Protein AF-A0A6M1SH86-F1 (afdb_monomer)

Structure (mmCIF, N/CA/C/O backbone):
data_AF-A0A6M1SH86-F1
#
_entry.id   AF-A0A6M1SH86-F1
#
loop_
_atom_site.group_PDB
_atom_site.id
_atom_site.type_symbol
_atom_site.label_atom_id
_atom_site.label_alt_id
_atom_site.label_comp_id
_atom_site.label_asym_id
_atom_site.label_entity_id
_atom_site.label_seq_id
_atom_site.pdbx_PDB_ins_code
_atom_site.Cartn_x
_atom_site.Cartn_y
_atom_site.Cartn_z
_atom_site.occupancy
_atom_site.B_iso_or_equiv
_atom_site.auth_seq_id
_atom_site.auth_comp_id
_atom_site.auth_asym_id
_atom_site.auth_atom_id
_atom_site.pdbx_PDB_model_num
ATOM 1 N N . MET A 1 1 ? -3.548 16.912 -12.861 1.00 55.75 1 MET A N 1
ATOM 2 C CA . MET A 1 1 ? -3.459 15.447 -12.998 1.00 55.75 1 MET A CA 1
ATOM 3 C C . MET A 1 1 ? -4.838 14.990 -13.422 1.00 55.75 1 MET A C 1
ATOM 5 O O . MET A 1 1 ? -5.786 15.343 -12.733 1.00 55.75 1 MET A O 1
ATOM 9 N N . SER A 1 2 ? -4.977 14.369 -14.589 1.00 76.94 2 SER A N 1
ATOM 10 C CA . SER A 1 2 ? -6.279 13.853 -15.041 1.00 76.94 2 SER A CA 1
ATOM 11 C C . SER A 1 2 ? -6.636 12.563 -14.296 1.00 76.94 2 SER A C 1
ATOM 13 O O . SER A 1 2 ? -5.737 11.829 -13.885 1.00 76.94 2 SER A O 1
ATOM 15 N N . ASP A 1 3 ? -7.926 12.246 -14.163 1.00 73.50 3 ASP A N 1
ATOM 16 C CA . ASP A 1 3 ? -8.378 10.987 -13.544 1.00 73.50 3 ASP A CA 1
ATOM 17 C C . ASP A 1 3 ? -7.738 9.764 -14.219 1.00 73.50 3 ASP A C 1
ATOM 19 O O . ASP A 1 3 ? -7.333 8.807 -13.564 1.00 73.50 3 ASP A O 1
ATOM 23 N N . GLN A 1 4 ? -7.534 9.839 -15.536 1.00 75.50 4 GLN A N 1
ATOM 24 C CA . GLN A 1 4 ? -6.870 8.798 -16.313 1.00 75.50 4 GLN A CA 1
ATOM 25 C C . GLN A 1 4 ? -5.382 8.636 -15.954 1.00 75.50 4 GLN A C 1
ATOM 27 O O . GLN A 1 4 ? -4.872 7.515 -15.908 1.00 75.50 4 GLN A O 1
ATOM 32 N N . GLU A 1 5 ? -4.667 9.735 -15.693 1.00 67.94 5 GLU A N 1
ATOM 33 C CA . GLU A 1 5 ? -3.280 9.685 -15.212 1.00 67.94 5 GLU A CA 1
ATOM 34 C C . GLU A 1 5 ? -3.190 9.058 -13.824 1.00 67.94 5 GLU A C 1
ATOM 36 O O . GLU A 1 5 ? -2.299 8.239 -13.594 1.00 67.94 5 GLU A O 1
ATOM 41 N N . PHE A 1 6 ? -4.126 9.402 -12.937 1.00 70.81 6 PHE A N 1
ATOM 42 C CA . PHE A 1 6 ? -4.208 8.844 -11.592 1.00 70.81 6 PHE A CA 1
ATOM 43 C C . PHE A 1 6 ? -4.461 7.330 -11.624 1.00 70.81 6 PHE A C 1
ATOM 45 O O . PHE A 1 6 ? -3.683 6.567 -11.054 1.00 70.81 6 PHE A O 1
ATOM 52 N N . THR A 1 7 ? -5.479 6.873 -12.364 1.00 74.94 7 THR A N 1
ATOM 53 C CA . THR A 1 7 ? -5.785 5.439 -12.514 1.00 74.94 7 THR A CA 1
ATOM 54 C C . THR A 1 7 ? -4.600 4.659 -13.080 1.00 74.94 7 THR A C 1
ATOM 56 O O . THR A 1 7 ? -4.300 3.557 -12.624 1.00 74.94 7 THR A O 1
ATOM 59 N N . ARG A 1 8 ? -3.891 5.229 -14.058 1.00 76.25 8 ARG A N 1
ATOM 60 C CA . ARG A 1 8 ? -2.718 4.589 -14.660 1.00 76.25 8 ARG A CA 1
ATOM 61 C C . ARG A 1 8 ? -1.552 4.482 -13.675 1.00 76.25 8 ARG A C 1
ATOM 63 O O . ARG A 1 8 ? -0.946 3.418 -13.585 1.00 76.25 8 ARG A O 1
ATOM 70 N N . ALA A 1 9 ? -1.259 5.546 -12.927 1.00 75.25 9 ALA A N 1
ATOM 71 C CA . ALA A 1 9 ? -0.223 5.527 -11.894 1.00 75.25 9 ALA A CA 1
ATOM 72 C C . ALA A 1 9 ? -0.531 4.491 -10.800 1.00 75.25 9 ALA A C 1
ATOM 74 O O . ALA A 1 9 ? 0.348 3.719 -10.418 1.00 75.25 9 ALA A O 1
ATOM 75 N N . LEU A 1 10 ? -1.794 4.406 -10.369 1.00 78.75 10 LEU A N 1
ATOM 76 C CA . LEU A 1 10 ? -2.253 3.390 -9.421 1.00 78.75 10 LEU A CA 1
ATOM 77 C C . LEU A 1 10 ? -2.095 1.965 -9.981 1.00 78.75 10 LEU A C 1
ATOM 79 O O . LEU A 1 10 ? -1.659 1.062 -9.270 1.00 78.75 10 LEU A O 1
ATOM 83 N N . GLY A 1 11 ? -2.377 1.766 -11.272 1.00 82.25 11 GLY A N 1
ATOM 84 C CA . GLY A 1 11 ? -2.138 0.494 -11.956 1.00 82.25 11 GLY A CA 1
ATOM 85 C C . GLY A 1 11 ? -0.671 0.053 -11.906 1.00 82.25 11 GLY A C 1
ATOM 86 O O . GLY A 1 11 ? -0.389 -1.112 -11.625 1.00 82.25 11 GLY A O 1
ATOM 87 N N . TYR A 1 12 ? 0.271 0.978 -12.111 1.00 86.19 12 TYR A N 1
ATOM 88 C CA . TYR A 1 12 ? 1.704 0.686 -11.996 1.00 86.19 12 TYR A CA 1
ATOM 89 C C . TYR A 1 12 ? 2.136 0.392 -10.557 1.00 86.19 12 TYR A C 1
ATOM 91 O O . TYR A 1 12 ? 2.933 -0.520 -10.339 1.00 86.19 12 TYR A O 1
ATOM 99 N N . ALA A 1 13 ? 1.583 1.116 -9.581 1.00 82.88 13 ALA A N 1
ATOM 100 C CA . ALA A 1 13 ? 1.841 0.878 -8.163 1.00 82.88 13 ALA A CA 1
ATOM 101 C C . ALA A 1 13 ? 1.416 -0.535 -7.743 1.00 82.88 13 ALA A C 1
ATOM 103 O O . ALA A 1 13 ? 2.210 -1.284 -7.175 1.00 82.88 13 ALA A O 1
ATOM 104 N N . ASN A 1 14 ? 0.197 -0.938 -8.110 1.00 86.88 14 ASN A N 1
ATOM 105 C CA . ASN A 1 14 ? -0.316 -2.276 -7.823 1.00 86.88 14 ASN A CA 1
ATOM 106 C C . ASN A 1 14 ? 0.525 -3.368 -8.496 1.00 86.88 14 ASN A C 1
ATOM 108 O O . ASN A 1 14 ? 0.862 -4.364 -7.858 1.00 86.88 14 ASN A O 1
ATOM 112 N N . ALA A 1 15 ? 0.940 -3.160 -9.750 1.00 87.81 15 ALA A N 1
ATOM 113 C CA . ALA A 1 15 ? 1.825 -4.095 -10.440 1.00 87.81 15 ALA A CA 1
ATOM 114 C C . ALA A 1 15 ? 3.186 -4.246 -9.731 1.00 87.81 15 ALA A C 1
ATOM 116 O O . ALA A 1 15 ? 3.698 -5.361 -9.615 1.00 87.81 15 ALA A O 1
ATOM 117 N N . ALA A 1 16 ? 3.761 -3.151 -9.224 1.00 88.62 16 ALA A N 1
ATOM 118 C CA . ALA A 1 16 ? 5.008 -3.188 -8.463 1.00 88.62 16 ALA A CA 1
ATOM 119 C C . ALA A 1 16 ? 4.851 -3.962 -7.141 1.00 88.62 16 ALA A C 1
ATOM 121 O O . ALA A 1 16 ? 5.673 -4.831 -6.838 1.00 88.62 16 ALA A O 1
ATOM 122 N N . PHE A 1 17 ? 3.773 -3.717 -6.388 1.00 85.44 17 PHE A N 1
ATOM 123 C CA . PHE A 1 17 ? 3.480 -4.453 -5.153 1.00 85.44 17 PHE A CA 1
ATOM 124 C C . PHE A 1 17 ? 3.240 -5.945 -5.390 1.00 85.44 17 PHE A C 1
ATOM 126 O O . PHE A 1 17 ? 3.766 -6.780 -4.650 1.00 85.44 17 PHE A O 1
ATOM 133 N N . ASP A 1 18 ? 2.511 -6.300 -6.445 1.00 87.81 18 ASP A N 1
ATOM 134 C CA . ASP A 1 18 ? 2.297 -7.697 -6.816 1.00 87.81 18 ASP A CA 1
ATOM 135 C C . ASP A 1 18 ? 3.615 -8.407 -7.139 1.00 87.81 18 ASP A C 1
ATOM 137 O O . ASP A 1 18 ? 3.811 -9.561 -6.748 1.00 87.81 18 ASP A O 1
ATOM 141 N N . LEU A 1 19 ? 4.543 -7.724 -7.817 1.00 87.19 19 LEU A N 1
ATOM 142 C CA . LEU A 1 19 ? 5.872 -8.260 -8.113 1.00 87.19 19 LEU A CA 1
ATOM 143 C C . LEU A 1 19 ? 6.709 -8.455 -6.844 1.00 87.19 19 LEU A C 1
ATOM 145 O O . LEU A 1 19 ? 7.307 -9.522 -6.690 1.00 87.19 19 LEU A O 1
ATOM 149 N N . LEU A 1 20 ? 6.708 -7.488 -5.919 1.00 86.56 20 LEU A N 1
ATOM 150 C CA . LEU A 1 20 ? 7.373 -7.606 -4.613 1.00 86.56 20 LEU A CA 1
ATOM 151 C C . LEU A 1 20 ? 6.844 -8.819 -3.840 1.00 86.56 20 LEU A C 1
ATOM 153 O O . LEU A 1 20 ? 7.614 -9.692 -3.433 1.00 86.56 20 LEU A O 1
ATOM 157 N N . LYS A 1 21 ? 5.514 -8.929 -3.732 1.00 86.00 21 LYS A N 1
ATOM 158 C CA . LYS A 1 21 ? 4.832 -10.009 -3.012 1.00 86.00 21 LYS A CA 1
ATOM 159 C C . LYS A 1 21 ? 5.116 -11.382 -3.619 1.00 86.00 21 LYS A C 1
ATOM 161 O O . LYS A 1 21 ? 5.440 -12.316 -2.890 1.00 86.00 21 LYS A O 1
ATOM 166 N N . ARG A 1 22 ? 5.025 -11.522 -4.947 1.00 84.88 22 ARG A N 1
ATOM 167 C CA . ARG A 1 22 ? 5.314 -12.786 -5.657 1.00 84.88 22 ARG A CA 1
ATOM 168 C C . ARG A 1 22 ? 6.778 -13.203 -5.538 1.00 84.88 22 ARG A C 1
ATOM 170 O O . ARG A 1 22 ? 7.070 -14.398 -5.547 1.00 84.88 22 ARG A O 1
ATOM 177 N N . SER A 1 23 ? 7.672 -12.226 -5.426 1.00 82.06 23 SER A N 1
ATOM 178 C CA . SER A 1 23 ? 9.114 -12.446 -5.315 1.00 82.06 23 SER A CA 1
ATOM 179 C C . SER A 1 23 ? 9.593 -12.654 -3.878 1.00 82.06 23 SER A C 1
ATOM 181 O O . SER A 1 23 ? 10.724 -13.081 -3.679 1.00 82.06 23 SER A O 1
ATOM 183 N N . GLY A 1 24 ? 8.753 -12.377 -2.874 1.00 82.00 24 GLY A N 1
ATOM 184 C CA . GLY A 1 24 ? 9.157 -12.403 -1.466 1.00 82.00 24 GLY A CA 1
ATOM 185 C C . GLY A 1 24 ? 10.162 -11.304 -1.103 1.00 82.00 24 GLY A C 1
ATOM 186 O O . GLY A 1 24 ? 10.876 -11.442 -0.113 1.00 82.00 24 GLY A O 1
ATOM 187 N N . ILE A 1 25 ? 10.236 -10.233 -1.900 1.00 82.25 25 ILE A N 1
ATOM 188 C CA . ILE A 1 25 ? 11.106 -9.085 -1.635 1.00 82.25 25 ILE A CA 1
ATOM 189 C C . ILE A 1 25 ? 10.347 -8.137 -0.698 1.00 82.25 25 ILE A C 1
ATOM 191 O O . ILE A 1 25 ? 9.227 -7.736 -1.034 1.00 82.25 25 ILE A O 1
ATOM 195 N N . PRO A 1 26 ? 10.917 -7.759 0.461 1.00 78.56 26 PRO A N 1
ATOM 196 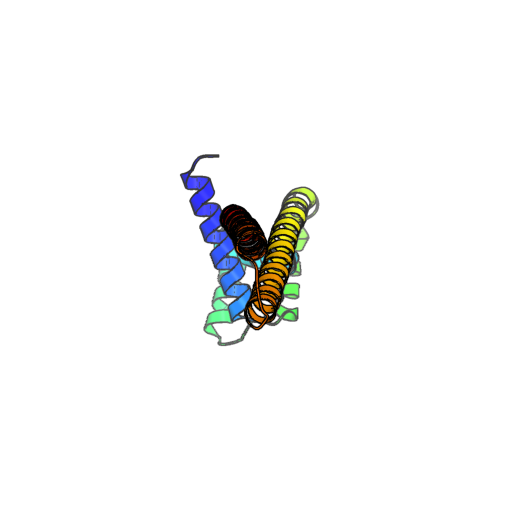C CA . PRO A 1 26 ? 10.307 -6.761 1.332 1.00 78.56 26 PRO A CA 1
ATOM 197 C C . PRO A 1 26 ? 10.060 -5.452 0.567 1.00 78.56 26 PRO A C 1
ATOM 199 O O . PRO A 1 26 ? 10.915 -5.055 -0.223 1.00 78.56 26 PRO A O 1
ATOM 202 N N . PRO A 1 27 ? 8.938 -4.747 0.781 1.00 79.69 27 PRO A N 1
ATOM 203 C CA . PRO A 1 27 ? 8.596 -3.532 0.041 1.00 79.69 27 PRO A CA 1
ATOM 204 C C . PRO A 1 27 ? 9.400 -2.307 0.514 1.00 79.69 27 PRO A C 1
ATOM 206 O O . PRO A 1 27 ? 8.840 -1.260 0.827 1.00 79.69 27 PRO A O 1
ATOM 209 N N . TYR A 1 28 ? 10.727 -2.426 0.583 1.00 81.56 28 TYR A N 1
ATOM 210 C CA . TYR A 1 28 ? 11.604 -1.299 0.875 1.00 81.56 28 TYR A CA 1
ATOM 211 C C . TYR A 1 28 ? 11.573 -0.282 -0.273 1.00 81.56 28 TYR A C 1
ATOM 213 O O . TYR A 1 28 ? 11.436 -0.685 -1.436 1.00 81.56 28 TYR A O 1
ATOM 221 N N . PRO A 1 29 ? 11.751 1.022 0.017 1.00 79.19 29 PRO A N 1
ATOM 222 C CA . PRO A 1 29 ? 11.606 2.085 -0.976 1.00 79.19 29 PRO A CA 1
ATOM 223 C C . PRO A 1 29 ? 12.396 1.847 -2.267 1.00 79.19 29 PRO A C 1
ATOM 225 O O . PRO A 1 29 ? 11.827 1.965 -3.348 1.00 79.19 29 PRO A O 1
ATOM 228 N N . GLN A 1 30 ? 13.661 1.416 -2.173 1.00 80.38 30 GLN A N 1
ATOM 229 C CA . GLN A 1 30 ? 14.496 1.158 -3.354 1.00 80.38 30 GLN A CA 1
ATOM 230 C C . GLN A 1 30 ? 13.955 0.036 -4.259 1.00 80.38 30 GLN A C 1
ATOM 232 O O . GLN A 1 30 ? 14.076 0.091 -5.482 1.00 80.38 30 GLN A O 1
ATOM 237 N N . PHE A 1 31 ? 13.329 -0.989 -3.676 1.00 85.81 31 PHE A N 1
ATOM 238 C CA . PHE A 1 31 ? 12.816 -2.139 -4.419 1.00 85.81 31 PHE A CA 1
ATOM 239 C C . PHE A 1 31 ? 11.467 -1.830 -5.047 1.00 85.81 31 PHE A C 1
ATOM 241 O O . PHE A 1 31 ? 11.205 -2.234 -6.180 1.00 85.81 31 PHE A O 1
ATOM 248 N N . TYR A 1 32 ? 10.637 -1.062 -4.342 1.00 85.81 32 TYR A N 1
ATOM 249 C CA . TYR A 1 32 ? 9.438 -0.508 -4.944 1.00 85.81 32 TYR A CA 1
ATOM 250 C C . TYR A 1 32 ? 9.801 0.413 -6.114 1.00 85.81 32 TYR A C 1
ATOM 252 O O . TYR A 1 32 ? 9.230 0.271 -7.189 1.00 85.81 32 TYR A O 1
ATOM 260 N N . GLU A 1 33 ? 10.759 1.327 -5.946 1.00 85.19 33 GLU A N 1
ATOM 261 C CA . GLU A 1 33 ? 11.161 2.272 -6.993 1.00 85.19 33 GLU A CA 1
ATOM 262 C C . GLU A 1 33 ? 11.647 1.549 -8.256 1.00 85.19 33 GLU A C 1
ATOM 264 O O . GLU A 1 33 ? 11.220 1.873 -9.370 1.00 85.19 33 GLU A O 1
ATOM 269 N N . LEU A 1 34 ? 12.457 0.503 -8.078 1.00 88.69 34 LEU A N 1
ATOM 270 C CA . LEU A 1 34 ? 12.891 -0.379 -9.156 1.00 88.69 34 LEU A CA 1
ATOM 271 C C . LEU A 1 34 ? 11.705 -0.991 -9.911 1.00 88.69 34 LEU A C 1
ATOM 273 O O . LEU A 1 34 ? 11.634 -0.915 -11.141 1.00 88.69 34 LEU A O 1
ATOM 277 N N . LEU A 1 35 ? 10.764 -1.594 -9.185 1.00 90.38 35 LEU A N 1
ATOM 278 C CA . LEU A 1 35 ? 9.653 -2.329 -9.785 1.00 90.38 35 LEU A CA 1
ATOM 279 C C . LEU A 1 35 ? 8.546 -1.416 -10.320 1.00 90.38 35 LEU A C 1
ATOM 281 O O . LEU A 1 35 ? 7.885 -1.775 -11.292 1.00 90.38 35 LEU A O 1
ATOM 285 N N . TYR A 1 36 ? 8.387 -0.218 -9.767 1.00 88.19 36 TYR A N 1
A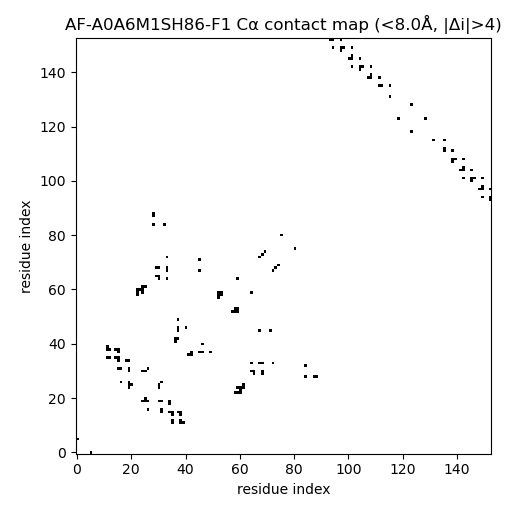TOM 286 C CA . TYR A 1 36 ? 7.524 0.824 -10.313 1.00 88.19 36 TYR A CA 1
ATOM 287 C C . TYR A 1 36 ? 8.107 1.383 -11.615 1.00 88.19 36 TYR A C 1
ATOM 289 O O . TYR A 1 36 ? 7.403 1.493 -12.619 1.00 88.19 36 TYR A O 1
ATOM 297 N N . THR A 1 37 ? 9.417 1.652 -11.651 1.00 87.88 37 THR A N 1
ATOM 298 C CA . THR A 1 37 ? 10.110 2.061 -12.884 1.00 87.88 37 THR A CA 1
ATOM 299 C C . THR A 1 37 ? 9.976 0.989 -13.963 1.00 87.88 37 THR A C 1
ATOM 301 O O . THR A 1 37 ? 9.665 1.297 -15.113 1.00 87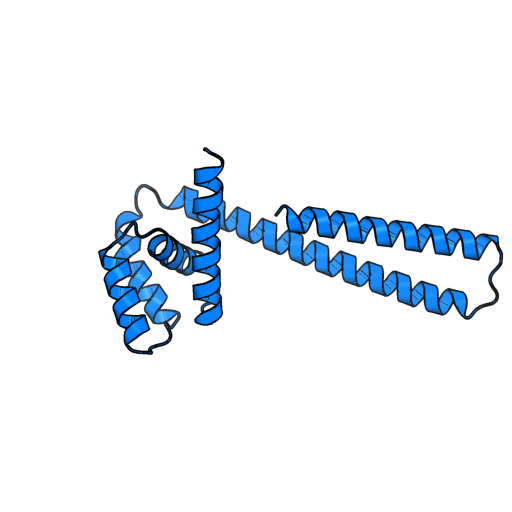.88 37 THR A O 1
ATOM 304 N N . TYR A 1 38 ? 10.102 -0.282 -13.583 1.00 91.25 38 TYR A N 1
ATOM 305 C CA . TYR A 1 38 ? 9.804 -1.407 -14.462 1.00 91.25 38 TYR A CA 1
ATOM 306 C C . TYR A 1 38 ? 8.339 -1.418 -14.938 1.00 91.25 38 TYR A C 1
ATOM 308 O O . TYR A 1 38 ? 8.092 -1.506 -16.140 1.00 91.25 38 TYR A O 1
ATOM 316 N N . ALA A 1 39 ? 7.362 -1.292 -14.035 1.00 89.94 39 ALA A N 1
ATOM 317 C CA . ALA A 1 39 ? 5.935 -1.344 -14.367 1.00 89.94 39 ALA A CA 1
ATOM 318 C C . ALA A 1 39 ? 5.493 -0.208 -15.303 1.00 89.94 39 ALA A C 1
ATOM 320 O O . ALA A 1 39 ? 4.652 -0.416 -16.175 1.00 89.94 39 ALA A O 1
ATOM 321 N N . THR A 1 40 ? 6.085 0.979 -15.156 1.00 86.38 40 THR A N 1
ATOM 322 C CA . THR A 1 40 ? 5.818 2.130 -16.035 1.00 86.38 40 THR A CA 1
ATOM 323 C C . THR A 1 40 ? 6.426 1.977 -17.434 1.00 86.38 40 THR A C 1
ATOM 325 O O . THR A 1 40 ? 5.994 2.662 -18.361 1.00 86.38 40 THR A O 1
ATOM 328 N N . GLY A 1 41 ? 7.429 1.104 -17.602 1.00 85.81 41 GLY A N 1
ATOM 329 C CA . GLY A 1 41 ? 8.118 0.874 -18.874 1.00 85.81 41 GLY A CA 1
ATOM 330 C C . GLY A 1 41 ? 9.042 2.012 -19.321 1.00 85.81 41 GLY A C 1
ATOM 331 O O . GLY A 1 41 ? 9.494 2.014 -20.465 1.00 85.81 41 GLY A O 1
ATOM 332 N N . VAL A 1 42 ? 9.319 2.991 -18.451 1.00 83.19 42 VAL A N 1
ATOM 333 C CA . VAL A 1 42 ? 10.084 4.203 -18.807 1.00 83.19 42 VAL A CA 1
ATOM 334 C C . VAL A 1 42 ? 11.586 3.956 -18.967 1.00 83.19 42 VAL A C 1
ATOM 336 O O . VAL A 1 42 ? 12.269 4.788 -19.558 1.00 83.19 42 VAL A O 1
ATOM 339 N N . ASN A 1 43 ? 12.100 2.818 -18.485 1.00 83.69 43 ASN A N 1
ATOM 340 C CA . ASN A 1 43 ? 13.498 2.411 -18.641 1.00 83.69 43 ASN A CA 1
ATOM 341 C C . ASN A 1 43 ? 13.590 1.077 -19.416 1.00 83.69 43 ASN A C 1
ATOM 343 O O . ASN A 1 43 ? 13.660 0.005 -18.809 1.00 83.69 43 ASN A O 1
ATOM 347 N N . PRO A 1 44 ? 13.623 1.111 -20.765 1.00 88.25 44 PRO A N 1
ATOM 348 C CA . PRO A 1 44 ? 13.639 -0.093 -21.600 1.00 88.25 44 PRO A CA 1
ATOM 349 C C . PRO A 1 44 ? 14.797 -1.056 -21.302 1.00 88.25 44 PRO A C 1
ATOM 351 O O . PRO A 1 44 ? 14.635 -2.273 -21.431 1.00 88.25 44 PRO A O 1
ATOM 354 N N . SER A 1 45 ? 15.954 -0.532 -20.887 1.00 90.44 45 SER A N 1
ATOM 355 C CA . SER A 1 45 ? 17.125 -1.333 -20.517 1.00 90.44 45 SER A CA 1
ATOM 356 C C . SER A 1 45 ? 16.859 -2.145 -19.247 1.00 90.44 45 SER A C 1
ATOM 358 O O . SER A 1 45 ? 17.060 -3.362 -19.246 1.00 90.44 45 SER A O 1
ATOM 360 N N . LEU A 1 46 ? 16.305 -1.503 -18.211 1.00 89.88 46 LEU A N 1
ATOM 361 C CA . LEU A 1 46 ? 15.852 -2.172 -16.989 1.00 89.88 46 LEU A CA 1
ATOM 362 C C . LEU A 1 46 ? 14.774 -3.219 -17.301 1.00 89.88 46 LEU A C 1
ATOM 364 O O . LEU A 1 46 ? 14.876 -4.366 -16.863 1.00 89.88 46 LEU A O 1
ATOM 368 N N . ASN A 1 47 ? 13.764 -2.857 -18.100 1.00 92.19 47 ASN A N 1
ATOM 369 C CA . ASN A 1 47 ? 12.700 -3.776 -18.506 1.00 92.19 47 ASN A CA 1
ATOM 370 C C . ASN A 1 47 ? 13.240 -5.010 -19.225 1.00 92.19 47 ASN A C 1
ATOM 372 O O . ASN A 1 47 ? 12.821 -6.127 -18.926 1.00 92.19 47 ASN A O 1
ATOM 376 N N . THR A 1 48 ? 14.179 -4.830 -20.152 1.00 93.75 48 THR A N 1
ATOM 377 C CA . THR A 1 48 ? 14.808 -5.942 -20.874 1.00 93.75 48 THR A CA 1
ATOM 378 C C . THR A 1 48 ? 15.549 -6.865 -19.911 1.00 93.75 48 THR A C 1
ATOM 380 O O . THR A 1 48 ? 15.383 -8.086 -19.979 1.00 93.75 48 THR A O 1
ATOM 383 N N . ARG A 1 49 ? 16.310 -6.296 -18.968 1.00 90.75 49 ARG A N 1
ATOM 384 C CA . ARG A 1 49 ? 17.066 -7.072 -17.983 1.00 90.75 49 ARG A CA 1
ATOM 385 C C . ARG A 1 49 ? 16.147 -7.861 -17.050 1.00 90.75 49 ARG A C 1
ATOM 387 O O . ARG A 1 49 ? 16.313 -9.075 -16.943 1.00 90.75 49 ARG A O 1
ATOM 394 N N . LEU A 1 50 ? 15.142 -7.223 -16.453 1.00 89.44 50 LEU A N 1
ATOM 395 C CA . LEU A 1 50 ? 14.171 -7.892 -15.578 1.00 89.44 50 LEU A CA 1
ATOM 396 C C . LEU A 1 50 ? 13.365 -8.970 -16.314 1.00 89.44 50 LEU A C 1
ATOM 398 O O . LEU A 1 50 ? 13.220 -10.078 -15.806 1.00 89.44 50 LEU A O 1
ATOM 402 N N . ASN A 1 51 ? 12.925 -8.703 -17.547 1.00 90.56 51 ASN A N 1
ATOM 403 C CA . ASN A 1 51 ? 12.246 -9.708 -18.367 1.00 90.56 51 ASN A CA 1
ATOM 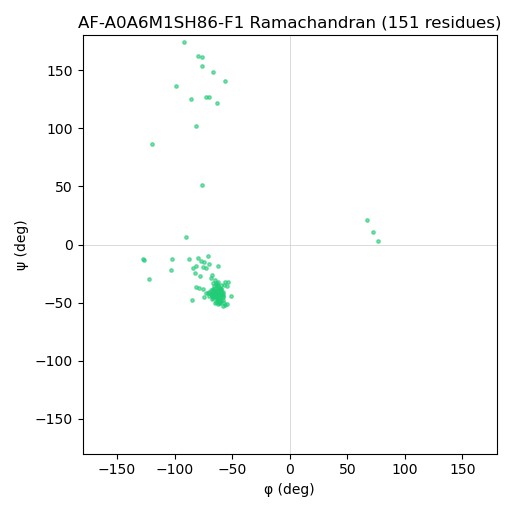404 C C . ASN A 1 51 ? 13.126 -10.937 -18.634 1.00 90.56 51 ASN A C 1
ATOM 406 O O . ASN A 1 51 ? 12.615 -12.057 -18.650 1.00 90.56 51 ASN A O 1
ATOM 410 N N . SER A 1 52 ? 14.433 -10.748 -18.846 1.00 89.31 52 SER A N 1
ATOM 411 C CA . SER A 1 52 ? 15.361 -11.869 -19.044 1.00 89.31 52 SER A CA 1
ATOM 412 C C . SER A 1 52 ? 15.495 -12.736 -17.788 1.00 89.31 52 SER A C 1
ATOM 414 O O . SER A 1 52 ? 15.435 -13.959 -17.892 1.00 89.31 52 SER A O 1
ATOM 416 N N . ILE A 1 53 ? 15.563 -12.108 -16.609 1.00 84.94 53 ILE A N 1
ATOM 417 C CA . ILE A 1 53 ? 15.644 -12.782 -15.305 1.00 84.94 53 ILE A CA 1
ATOM 418 C C . ILE A 1 53 ? 14.366 -13.586 -15.045 1.00 84.94 53 ILE A C 1
ATOM 420 O O . ILE A 1 53 ? 14.430 -14.784 -14.777 1.00 84.94 53 ILE A O 1
ATOM 424 N N . PHE A 1 54 ? 13.192 -12.967 -15.224 1.00 82.56 54 PHE A N 1
ATOM 425 C CA . PHE A 1 54 ? 11.908 -13.644 -15.026 1.00 82.56 54 PHE A CA 1
ATOM 426 C C . PHE A 1 54 ? 11.716 -14.842 -15.960 1.00 82.56 54 PHE A C 1
ATOM 428 O O . PHE A 1 54 ? 11.186 -15.871 -15.544 1.00 82.56 54 PHE A O 1
ATOM 435 N N . ARG A 1 55 ? 12.169 -14.740 -17.216 1.00 83.69 55 ARG A N 1
ATOM 436 C CA . ARG A 1 55 ? 12.130 -15.861 -18.171 1.00 83.69 55 ARG A CA 1
ATOM 437 C C . ARG A 1 55 ? 13.086 -16.991 -17.800 1.00 83.69 55 ARG A C 1
ATOM 439 O O . ARG A 1 55 ? 12.799 -18.136 -18.132 1.00 83.69 55 ARG A O 1
ATOM 446 N N . GLY A 1 56 ? 14.190 -16.681 -17.123 1.00 76.19 56 GLY A N 1
ATOM 447 C CA . GLY A 1 56 ? 15.151 -17.665 -16.625 1.00 76.19 56 GLY A CA 1
ATOM 448 C C . GLY A 1 56 ? 14.635 -18.511 -15.457 1.00 76.19 56 GLY A C 1
ATOM 449 O O . GLY A 1 56 ? 15.280 -19.489 -15.096 1.00 76.19 56 GLY A O 1
ATOM 450 N N . GLY A 1 57 ? 13.479 -18.169 -14.872 1.00 68.50 57 GLY A N 1
ATOM 451 C CA . GLY A 1 57 ? 12.913 -18.877 -13.719 1.00 68.50 57 GLY A CA 1
ATOM 452 C C . GLY A 1 57 ? 13.598 -18.549 -12.388 1.00 68.50 57 GLY A C 1
ATOM 453 O O . GLY A 1 57 ? 13.225 -19.108 -11.355 1.00 68.50 57 GLY A O 1
ATOM 454 N N . GLU A 1 58 ? 14.565 -17.630 -12.390 1.00 67.38 58 GLU A N 1
ATOM 455 C CA . GLU A 1 58 ? 15.147 -17.092 -11.167 1.00 67.38 58 GLU A CA 1
ATOM 456 C C . GLU A 1 58 ? 14.121 -16.203 -10.462 1.00 67.38 58 GLU A C 1
ATOM 458 O O . GLU A 1 58 ? 13.550 -15.275 -11.043 1.00 67.38 58 GLU A O 1
ATOM 463 N N . LYS A 1 59 ? 13.881 -16.485 -9.179 1.00 65.44 59 LYS A N 1
ATOM 464 C CA . LYS A 1 59 ? 13.173 -15.541 -8.317 1.00 65.44 59 LYS A CA 1
ATOM 465 C C . LYS A 1 59 ? 14.135 -14.395 -8.026 1.00 65.44 59 LYS A C 1
ATOM 467 O O . LYS A 1 59 ? 15.244 -14.678 -7.568 1.00 65.44 59 LYS A O 1
ATOM 472 N N . PRO A 1 60 ? 13.757 -13.130 -8.259 1.00 66.94 60 PRO A N 1
ATOM 473 C CA . PRO A 1 60 ? 14.642 -12.037 -7.904 1.00 66.94 60 PRO A CA 1
ATOM 474 C C . PRO A 1 60 ? 14.848 -12.045 -6.386 1.00 66.94 60 PRO A C 1
ATOM 476 O O . PRO A 1 60 ? 13.890 -12.008 -5.614 1.00 66.94 60 PRO A O 1
ATOM 479 N N . SER A 1 61 ? 16.106 -12.157 -5.968 1.00 76.75 61 SER A N 1
ATOM 480 C CA . SER A 1 61 ? 16.504 -11.981 -4.576 1.00 76.75 61 SER A CA 1
ATOM 481 C C . SER A 1 61 ? 16.606 -10.490 -4.250 1.00 76.75 61 SER A C 1
ATOM 483 O O . SER A 1 61 ? 16.736 -9.650 -5.146 1.00 76.75 61 SER A O 1
ATOM 485 N N . SER A 1 62 ? 16.601 -10.151 -2.961 1.00 78.81 62 SER A N 1
ATOM 486 C CA . SER A 1 62 ? 16.868 -8.779 -2.509 1.00 78.81 62 SER A CA 1
ATOM 487 C C . SER A 1 62 ? 18.229 -8.267 -3.000 1.00 78.81 62 SER A C 1
ATOM 489 O O . SER A 1 62 ? 18.345 -7.104 -3.363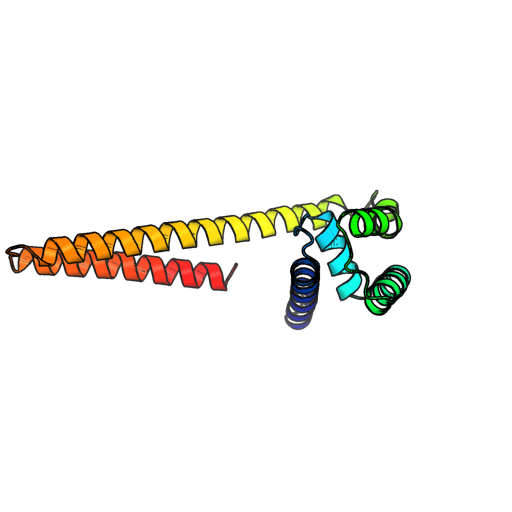 1.00 78.81 62 SER A O 1
ATOM 491 N N . GLU A 1 63 ? 19.235 -9.142 -3.089 1.00 83.81 63 GLU A N 1
ATOM 492 C CA . GLU A 1 63 ? 20.580 -8.813 -3.589 1.00 83.81 63 GLU A CA 1
ATOM 493 C C . GLU A 1 63 ? 20.567 -8.461 -5.085 1.00 83.81 63 GLU A C 1
ATOM 495 O O . GLU A 1 63 ? 21.212 -7.504 -5.522 1.00 83.81 63 GLU A O 1
ATOM 500 N N . LEU A 1 64 ? 19.794 -9.204 -5.887 1.00 83.75 64 LEU A N 1
ATOM 501 C CA . LEU A 1 64 ? 19.623 -8.910 -7.308 1.00 83.75 64 LEU A CA 1
ATOM 502 C C . LEU A 1 64 ? 18.859 -7.599 -7.506 1.00 83.75 64 LEU A C 1
ATOM 504 O O . LEU A 1 64 ? 19.249 -6.780 -8.335 1.00 83.75 64 LEU A O 1
ATOM 508 N N . ALA A 1 65 ? 17.799 -7.379 -6.727 1.00 84.62 65 ALA A N 1
ATOM 509 C CA . ALA A 1 65 ? 17.048 -6.130 -6.752 1.00 84.62 65 ALA A CA 1
ATOM 510 C C . ALA A 1 65 ? 17.932 -4.933 -6.360 1.00 84.62 65 ALA A C 1
ATOM 512 O O . ALA A 1 65 ? 17.885 -3.895 -7.012 1.00 84.62 65 ALA A O 1
ATOM 513 N N . GLU A 1 66 ? 18.796 -5.085 -5.355 1.00 85.19 66 GLU A N 1
ATOM 514 C CA . GLU A 1 66 ? 19.742 -4.046 -4.943 1.00 85.19 66 GLU A CA 1
ATOM 515 C C . GLU A 1 66 ? 20.788 -3.764 -6.027 1.00 85.19 66 GLU A C 1
ATOM 517 O O . GLU A 1 66 ? 21.085 -2.606 -6.326 1.00 85.19 66 GLU A O 1
ATOM 522 N N . THR A 1 67 ? 21.305 -4.809 -6.672 1.00 88.12 67 THR A N 1
ATOM 523 C CA . THR A 1 67 ? 22.237 -4.670 -7.799 1.00 88.12 67 THR A CA 1
ATOM 524 C C . THR A 1 67 ? 21.594 -3.899 -8.949 1.00 88.12 67 THR A C 1
ATOM 526 O O . THR A 1 67 ? 22.168 -2.922 -9.424 1.00 88.12 67 THR A O 1
ATOM 529 N N . LEU A 1 68 ? 20.379 -4.280 -9.354 1.00 88.25 68 LEU A N 1
ATOM 530 C CA . LEU A 1 68 ? 19.649 -3.611 -10.433 1.00 88.25 68 LEU A CA 1
ATOM 531 C C . LEU A 1 68 ? 19.293 -2.163 -10.075 1.00 88.25 68 LEU A C 1
ATOM 533 O O . LEU A 1 68 ? 19.383 -1.283 -10.925 1.00 88.25 68 LEU A O 1
ATOM 537 N N . PHE A 1 69 ? 18.936 -1.889 -8.821 1.00 85.12 69 PHE A N 1
ATOM 538 C CA . PHE A 1 69 ? 18.715 -0.522 -8.352 1.00 85.12 69 PHE A CA 1
ATOM 539 C C . PHE A 1 69 ? 19.988 0.326 -8.484 1.00 85.12 69 PHE A C 1
ATOM 541 O O . PHE A 1 69 ? 19.964 1.418 -9.056 1.00 85.12 69 PHE A O 1
ATOM 548 N N . ASN A 1 70 ? 21.121 -0.200 -8.014 1.00 85.56 70 ASN A N 1
ATOM 549 C CA . ASN A 1 70 ? 22.411 0.474 -8.120 1.00 85.56 70 ASN A CA 1
ATOM 550 C C . ASN A 1 70 ? 22.849 0.686 -9.583 1.00 85.56 70 ASN A C 1
ATOM 552 O O . ASN A 1 70 ? 23.458 1.705 -9.891 1.00 85.56 70 ASN A O 1
ATOM 556 N N . GLU A 1 71 ? 22.552 -0.256 -10.476 1.00 86.69 71 GLU A N 1
ATOM 557 C CA . GLU A 1 71 ? 22.928 -0.195 -11.893 1.00 86.69 71 GLU A CA 1
ATOM 558 C C . GLU A 1 71 ? 22.067 0.796 -12.690 1.00 86.69 71 GLU A C 1
ATOM 560 O O . GLU A 1 71 ? 22.596 1.572 -13.484 1.00 86.69 71 GLU A O 1
ATOM 565 N N . PHE A 1 72 ? 20.746 0.774 -12.484 1.00 84.69 72 PHE A N 1
ATOM 566 C CA . PHE A 1 72 ? 19.798 1.477 -13.353 1.00 84.69 72 PHE A CA 1
ATOM 567 C C . PHE A 1 72 ? 19.244 2.777 -12.778 1.00 84.69 72 PHE A C 1
ATOM 569 O O . PHE A 1 72 ? 18.754 3.590 -13.557 1.00 84.69 72 PHE A O 1
ATOM 576 N N . LEU A 1 73 ? 19.271 2.961 -11.455 1.00 79.75 73 LEU A N 1
ATOM 577 C CA . LEU A 1 73 ? 18.586 4.077 -10.792 1.00 79.75 73 LEU A CA 1
ATOM 578 C C . LEU A 1 73 ? 19.524 4.954 -9.956 1.00 79.75 73 LEU A C 1
ATOM 580 O O . LEU A 1 73 ? 19.306 6.158 -9.860 1.00 79.75 73 LEU A O 1
ATOM 584 N N . LYS A 1 74 ? 20.613 4.403 -9.406 1.00 75.38 74 LYS A N 1
ATOM 585 C CA . LYS A 1 74 ? 21.537 5.158 -8.537 1.00 75.38 74 LYS A CA 1
ATOM 586 C C . LYS A 1 74 ? 22.338 6.256 -9.246 1.00 75.38 74 LYS A C 1
ATOM 588 O O . LYS A 1 74 ? 22.746 7.215 -8.600 1.00 75.38 74 LYS A O 1
ATOM 593 N N . SER A 1 75 ? 22.575 6.145 -10.550 1.00 61.34 75 SER A N 1
ATOM 594 C CA . SER A 1 75 ? 23.337 7.126 -11.342 1.00 61.34 75 SER A CA 1
ATOM 595 C C . SER A 1 75 ? 22.518 8.352 -11.777 1.00 61.34 75 SER A C 1
ATOM 597 O O . SER A 1 75 ? 23.112 9.393 -12.043 1.00 61.34 75 SER A O 1
ATOM 599 N N . ASP A 1 76 ? 21.182 8.277 -11.753 1.00 56.47 76 ASP A N 1
ATOM 600 C CA . ASP A 1 76 ? 20.259 9.401 -12.019 1.00 56.47 76 ASP A CA 1
ATOM 601 C C . ASP A 1 76 ? 19.893 10.197 -10.734 1.00 56.47 76 ASP A C 1
ATOM 603 O O . ASP A 1 76 ? 19.051 11.100 -10.748 1.00 56.47 76 ASP A O 1
ATOM 607 N N . MET A 1 77 ? 20.525 9.881 -9.592 1.00 51.47 77 MET A N 1
ATOM 608 C CA . MET A 1 77 ? 20.077 10.295 -8.250 1.00 51.47 77 MET A CA 1
ATOM 609 C C . MET A 1 77 ? 20.345 11.744 -7.827 1.00 51.47 77 MET A C 1
ATOM 611 O O . MET A 1 77 ? 19.764 12.173 -6.830 1.00 51.47 77 MET A O 1
ATOM 615 N N . THR A 1 78 ? 21.189 12.520 -8.510 1.00 50.03 78 THR A N 1
ATOM 616 C CA . THR A 1 78 ? 21.625 13.810 -7.938 1.00 50.03 78 THR A CA 1
ATOM 617 C C . THR A 1 78 ? 20.555 14.910 -8.007 1.00 50.03 78 THR A C 1
ATOM 619 O O . THR A 1 78 ? 20.629 15.857 -7.233 1.00 50.03 78 THR A O 1
ATOM 622 N N . GLU A 1 79 ? 19.532 14.800 -8.868 1.00 49.41 79 GLU A N 1
ATOM 623 C CA . GLU A 1 79 ? 18.619 15.937 -9.123 1.00 49.41 79 GLU A CA 1
ATOM 624 C C . GLU A 1 79 ? 17.112 15.654 -8.950 1.00 49.41 79 GLU A C 1
ATOM 626 O O . GLU A 1 79 ? 16.326 16.596 -8.858 1.00 49.41 79 GLU A O 1
ATOM 631 N N . ARG A 1 80 ? 16.662 14.389 -8.859 1.00 50.78 80 ARG A N 1
ATOM 632 C CA . ARG A 1 80 ? 15.215 14.055 -8.791 1.00 50.78 80 ARG A CA 1
ATOM 633 C C . ARG A 1 80 ? 14.777 13.157 -7.626 1.00 50.78 80 ARG A C 1
ATOM 635 O O . ARG A 1 80 ? 13.577 13.079 -7.357 1.00 50.78 80 ARG A O 1
ATOM 642 N N . MET A 1 81 ? 15.710 12.533 -6.902 1.00 48.06 81 MET A N 1
ATOM 643 C CA . MET A 1 81 ? 15.397 11.374 -6.052 1.00 48.06 81 MET A CA 1
ATOM 644 C C . MET A 1 81 ? 14.855 11.680 -4.648 1.00 48.06 81 MET A C 1
ATOM 646 O O . MET A 1 81 ? 14.193 10.831 -4.064 1.00 48.06 81 MET A O 1
ATOM 650 N N . SER A 1 82 ? 15.057 12.879 -4.090 1.00 53.81 82 SER A N 1
ATOM 651 C CA . SER A 1 82 ? 14.574 13.135 -2.719 1.00 53.81 82 SER A CA 1
ATOM 652 C C . SER A 1 82 ? 13.045 13.163 -2.645 1.00 53.81 82 SER A C 1
ATOM 654 O O . SER A 1 82 ? 12.456 12.585 -1.745 1.00 53.81 82 SER A O 1
ATOM 656 N N . SER A 1 83 ? 12.371 13.801 -3.606 1.00 54.25 83 SER A N 1
ATOM 657 C CA . SER A 1 83 ? 10.961 14.166 -3.407 1.00 54.25 83 SER A CA 1
ATOM 658 C C . SER A 1 83 ? 9.953 13.048 -3.689 1.00 54.25 83 SER A C 1
ATOM 660 O O . SER A 1 83 ? 8.839 13.098 -3.174 1.00 54.25 83 SER A O 1
ATOM 662 N N . VAL A 1 84 ? 10.302 12.061 -4.519 1.00 60.66 84 VAL A N 1
ATOM 663 C CA . VAL A 1 84 ? 9.403 10.943 -4.856 1.00 60.66 84 VAL A CA 1
ATOM 664 C C . VAL A 1 84 ? 9.505 9.854 -3.797 1.00 60.66 84 VAL A C 1
ATOM 666 O O . VAL A 1 84 ? 8.478 9.417 -3.280 1.00 60.66 84 VAL A O 1
ATOM 669 N N . SE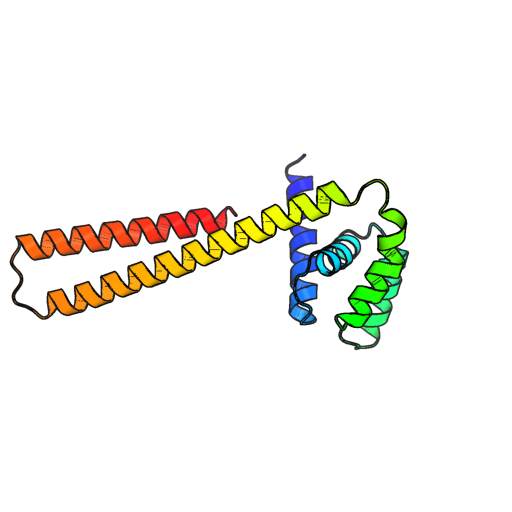R A 1 85 ? 10.727 9.472 -3.425 1.00 55.91 85 SER A N 1
ATOM 670 C CA . SER A 1 85 ? 10.973 8.456 -2.401 1.00 55.91 85 SER A CA 1
ATOM 671 C C . SER A 1 85 ? 10.492 8.924 -1.023 1.00 55.91 85 SER A C 1
ATOM 673 O O . SER A 1 85 ? 9.897 8.134 -0.298 1.00 55.91 85 SER A O 1
ATOM 675 N N . GLU A 1 86 ? 10.619 10.217 -0.703 1.00 59.41 86 GLU A N 1
ATOM 676 C CA . GLU A 1 86 ? 10.065 10.822 0.520 1.00 59.41 86 GLU A CA 1
ATOM 677 C C . GLU A 1 86 ? 8.527 10.838 0.526 1.00 59.41 86 GLU A C 1
ATOM 679 O O . GLU A 1 86 ? 7.908 10.403 1.496 1.00 59.41 86 GLU A O 1
ATOM 684 N N . ARG A 1 87 ? 7.879 11.239 -0.581 1.00 61.72 87 ARG A N 1
ATOM 685 C CA . ARG A 1 87 ? 6.406 11.174 -0.700 1.00 61.72 87 ARG A CA 1
ATOM 686 C C . ARG A 1 87 ? 5.876 9.748 -0.613 1.00 61.72 87 ARG A C 1
ATOM 688 O O . ARG A 1 87 ? 4.764 9.548 -0.134 1.00 61.72 87 ARG A O 1
ATOM 695 N N . MET A 1 88 ? 6.641 8.768 -1.083 1.00 64.38 88 MET A N 1
ATOM 696 C CA . MET A 1 88 ? 6.273 7.364 -0.943 1.00 64.38 88 MET A CA 1
ATOM 697 C C . MET A 1 88 ? 6.484 6.826 0.457 1.00 64.38 88 MET A C 1
ATOM 699 O O . MET A 1 88 ? 5.617 6.095 0.920 1.00 64.38 88 MET A O 1
ATOM 703 N N . HIS A 1 89 ? 7.558 7.219 1.144 1.00 57.94 89 HIS A N 1
ATOM 704 C CA . HIS A 1 89 ? 7.734 6.899 2.559 1.00 57.94 89 HIS A CA 1
ATOM 705 C C . HIS A 1 89 ? 6.524 7.378 3.360 1.00 57.94 89 HIS A C 1
ATOM 707 O O . HIS A 1 89 ? 5.851 6.572 3.992 1.00 57.94 89 HIS A O 1
ATOM 713 N N . ALA A 1 90 ? 6.154 8.649 3.181 1.00 67.12 90 ALA A N 1
ATOM 714 C CA . ALA A 1 90 ? 4.999 9.240 3.845 1.00 67.12 90 ALA A CA 1
ATOM 715 C C . ALA A 1 90 ? 3.682 8.517 3.511 1.00 67.12 90 ALA A C 1
ATOM 717 O O . ALA A 1 90 ? 2.795 8.413 4.354 1.00 67.12 90 ALA A O 1
ATOM 718 N N . ARG A 1 91 ? 3.528 8.007 2.281 1.00 68.56 91 ARG A N 1
ATOM 719 C CA . ARG A 1 91 ? 2.308 7.294 1.883 1.00 68.56 91 ARG A CA 1
ATOM 720 C C . ARG A 1 91 ? 2.263 5.856 2.403 1.00 68.56 91 ARG A C 1
ATOM 722 O O . ARG A 1 91 ? 1.191 5.404 2.782 1.00 68.56 91 ARG A O 1
ATOM 729 N N . ILE A 1 92 ? 3.397 5.155 2.440 1.00 67.25 92 ILE A N 1
ATOM 730 C CA . ILE A 1 92 ? 3.509 3.811 3.026 1.00 67.25 92 ILE A CA 1
ATOM 731 C C . ILE A 1 92 ? 3.283 3.876 4.537 1.00 67.25 92 ILE A C 1
ATOM 733 O O . ILE A 1 92 ? 2.532 3.057 5.057 1.00 67.25 92 ILE A O 1
ATOM 737 N N . GLU A 1 93 ? 3.870 4.862 5.217 1.00 66.56 93 GLU A N 1
ATOM 738 C CA . GLU A 1 93 ? 3.616 5.121 6.639 1.00 66.56 93 GLU A CA 1
ATOM 739 C C . GLU A 1 93 ? 2.130 5.386 6.888 1.00 66.56 93 GLU A C 1
ATOM 741 O O . GLU A 1 93 ? 1.533 4.718 7.721 1.00 66.56 93 GLU A O 1
ATOM 746 N N . ALA A 1 94 ? 1.488 6.245 6.088 1.00 71.50 94 ALA A N 1
ATOM 747 C CA . ALA A 1 94 ? 0.056 6.511 6.231 1.00 71.50 94 ALA A CA 1
ATOM 748 C C . ALA A 1 94 ? -0.821 5.254 6.053 1.00 71.50 94 ALA A C 1
ATOM 750 O O . ALA A 1 94 ? -1.809 5.087 6.766 1.00 71.50 94 ALA A O 1
ATOM 751 N N . VAL A 1 95 ? -0.472 4.356 5.123 1.00 70.88 95 VAL A N 1
ATOM 752 C CA . VAL A 1 95 ? -1.182 3.075 4.950 1.00 70.88 95 VAL A CA 1
ATOM 753 C C . VAL A 1 95 ? -0.915 2.132 6.127 1.00 70.88 95 VAL A C 1
ATOM 755 O O . VAL A 1 95 ? -1.841 1.470 6.591 1.00 70.88 95 VAL A O 1
ATOM 758 N N . HIS A 1 96 ? 0.320 2.071 6.630 1.00 68.06 96 HIS A N 1
ATOM 759 C CA . HIS A 1 96 ? 0.665 1.267 7.803 1.00 68.06 96 HIS A CA 1
ATOM 760 C C . HIS A 1 96 ? -0.104 1.742 9.043 1.00 68.06 96 HIS A C 1
ATOM 762 O O . HIS A 1 96 ? -0.741 0.933 9.713 1.00 68.06 96 HIS A O 1
ATOM 768 N N . ASP A 1 97 ? -0.144 3.052 9.280 1.00 72.00 97 ASP A N 1
ATOM 769 C CA . ASP A 1 97 ? -0.893 3.671 10.375 1.00 72.00 97 ASP A CA 1
ATOM 770 C C . ASP A 1 97 ? -2.402 3.409 10.256 1.00 72.00 97 ASP A C 1
ATOM 772 O O . ASP A 1 97 ? -3.076 3.126 11.253 1.0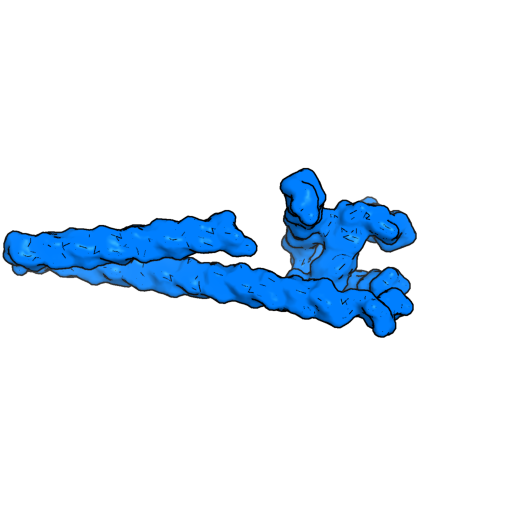0 72.00 97 ASP A O 1
ATOM 776 N N . ALA A 1 98 ? -2.948 3.453 9.035 1.00 73.19 98 ALA A N 1
ATOM 777 C CA . ALA A 1 98 ? -4.346 3.112 8.783 1.00 73.19 98 ALA A CA 1
ATOM 778 C C . ALA A 1 98 ? -4.635 1.635 9.102 1.00 73.19 98 ALA A C 1
ATOM 780 O O . ALA A 1 98 ? -5.643 1.331 9.743 1.00 73.19 98 ALA A O 1
ATOM 781 N N . ILE A 1 99 ? -3.744 0.715 8.712 1.00 71.31 99 ILE A N 1
ATOM 782 C CA . ILE A 1 99 ? -3.860 -0.721 9.017 1.00 71.31 99 ILE A CA 1
ATOM 783 C C . ILE A 1 99 ? -3.746 -0.977 10.524 1.00 71.31 99 ILE A C 1
ATOM 785 O O . ILE A 1 99 ? -4.565 -1.712 11.077 1.00 71.31 99 ILE A O 1
ATOM 789 N N . ASP A 1 100 ? -2.792 -0.353 11.213 1.00 75.88 100 ASP A N 1
ATOM 790 C CA . ASP A 1 100 ? -2.645 -0.476 12.666 1.00 75.88 100 ASP A CA 1
ATOM 791 C C . ASP A 1 100 ? -3.891 0.037 13.401 1.00 75.88 100 ASP A C 1
ATOM 793 O O . ASP A 1 100 ? -4.406 -0.616 14.318 1.00 75.88 100 ASP A O 1
ATOM 797 N N . THR A 1 101 ? -4.451 1.158 12.938 1.00 79.00 101 THR A N 1
ATOM 798 C CA . THR A 1 101 ? -5.718 1.710 13.441 1.00 79.00 101 THR A CA 1
ATOM 799 C C . THR A 1 101 ? -6.882 0.743 13.205 1.00 79.00 101 THR A C 1
ATOM 801 O O . THR A 1 101 ? -7.705 0.532 14.106 1.00 79.00 101 THR A O 1
ATOM 804 N N . ALA A 1 102 ? -6.925 0.093 12.037 1.00 75.69 102 ALA A N 1
ATOM 805 C CA . ALA A 1 102 ? -7.892 -0.953 11.709 1.00 75.69 102 ALA A CA 1
ATOM 806 C C . ALA A 1 102 ? -7.832 -2.118 12.691 1.00 75.69 102 ALA A C 1
ATOM 808 O O . ALA A 1 102 ? -8.847 -2.510 13.267 1.00 75.69 102 ALA A O 1
ATOM 809 N N . MET A 1 103 ? -6.630 -2.662 12.894 1.00 79.19 103 MET A N 1
ATOM 810 C CA . MET A 1 103 ? -6.403 -3.822 13.750 1.00 79.19 103 MET A CA 1
ATOM 811 C C . MET A 1 103 ? -6.747 -3.507 15.207 1.00 79.19 103 MET A C 1
ATOM 813 O O . MET A 1 103 ? -7.418 -4.300 15.870 1.00 79.19 103 MET A O 1
ATOM 817 N N . SER A 1 104 ? -6.352 -2.328 15.696 1.00 84.88 104 SER A N 1
ATOM 818 C CA . SER A 1 104 ? -6.690 -1.852 17.042 1.00 84.88 104 SER A CA 1
ATOM 819 C C . SER A 1 104 ? -8.205 -1.698 17.238 1.00 84.88 104 SER A C 1
ATOM 821 O O . SER A 1 104 ? -8.769 -2.153 18.242 1.00 84.88 104 SER A O 1
ATOM 823 N N . THR A 1 105 ? -8.895 -1.122 16.249 1.00 85.38 105 THR A N 1
ATOM 824 C CA . THR A 1 105 ? -10.355 -0.950 16.275 1.00 85.38 105 THR A CA 1
ATOM 825 C C . THR A 1 105 ? -11.081 -2.292 16.211 1.00 85.38 105 THR A C 1
ATOM 827 O O . THR A 1 105 ? -11.990 -2.525 17.007 1.00 85.38 105 THR A O 1
ATOM 830 N N . ALA A 1 106 ? -10.641 -3.218 15.355 1.00 81.31 106 ALA A N 1
ATOM 831 C CA . ALA A 1 106 ? -11.196 -4.568 15.272 1.00 81.31 106 ALA A CA 1
ATOM 832 C C . ALA A 1 106 ? -11.004 -5.358 16.580 1.00 81.31 106 ALA A C 1
ATOM 834 O O . ALA A 1 106 ? -11.937 -6.008 17.053 1.00 81.31 106 ALA A O 1
ATOM 835 N N . SER A 1 107 ? -9.827 -5.256 17.206 1.00 86.50 107 SER A N 1
ATOM 836 C CA . SER A 1 107 ? -9.546 -5.873 18.509 1.00 86.50 107 SER A CA 1
ATOM 837 C C . SER A 1 107 ? -10.456 -5.315 19.609 1.00 86.50 107 SER A C 1
ATOM 839 O O . SER A 1 107 ? -11.080 -6.071 20.353 1.00 86.50 107 SER A O 1
ATOM 841 N N . SER A 1 108 ? -10.624 -3.990 19.656 1.00 86.44 108 SER A N 1
ATOM 842 C CA . SER A 1 108 ? -11.527 -3.325 20.606 1.00 86.44 108 SER A CA 1
ATOM 843 C C . SER A 1 108 ? -12.994 -3.720 20.402 1.00 86.44 108 SER A C 1
ATOM 845 O O . SER A 1 108 ? -13.721 -3.943 21.373 1.00 86.44 108 SER A O 1
ATOM 847 N N . TYR A 1 109 ? -13.432 -3.829 19.142 1.00 86.25 109 TYR A N 1
ATOM 848 C CA . TYR A 1 109 ? -14.775 -4.280 18.786 1.00 86.25 109 TYR A CA 1
ATOM 849 C C . TYR A 1 109 ? -15.011 -5.723 19.247 1.00 86.25 109 TYR A C 1
ATOM 851 O O . TYR A 1 109 ? -16.000 -6.007 19.925 1.00 86.25 109 TYR A O 1
ATOM 859 N N . SER A 1 110 ? -14.061 -6.620 18.963 1.00 89.00 110 SER A N 1
ATOM 860 C CA . SER A 1 110 ? -14.100 -8.011 19.424 1.00 89.00 110 SER A CA 1
ATOM 861 C C . SER A 1 110 ? -14.132 -8.105 20.952 1.00 89.00 110 SER A C 1
ATOM 863 O O . SER A 1 110 ? -14.921 -8.873 21.499 1.00 89.00 110 SER A O 1
ATOM 865 N N . GLY A 1 111 ? -13.324 -7.304 21.653 1.00 89.00 111 GLY A N 1
ATOM 866 C CA . GLY A 1 111 ? -13.345 -7.230 23.115 1.00 89.00 111 GLY A CA 1
ATOM 867 C C . GLY A 1 111 ? -14.698 -6.761 23.655 1.00 89.00 111 GLY A C 1
ATOM 868 O O . GLY A 1 111 ? -15.245 -7.374 24.567 1.00 89.00 111 GLY A O 1
ATOM 869 N N . SER A 1 112 ? -15.296 -5.741 23.035 1.00 87.75 112 SER A N 1
ATOM 870 C CA . SER A 1 112 ? -16.623 -5.240 23.413 1.00 87.75 112 SER A CA 1
ATOM 871 C C . SER A 1 112 ? -17.729 -6.277 23.214 1.00 87.75 112 SER A C 1
ATOM 873 O O . SER A 1 112 ? -18.624 -6.375 24.057 1.00 87.75 112 SER A O 1
ATOM 875 N N . LEU A 1 113 ? -17.660 -7.071 22.138 1.00 88.25 113 LEU A N 1
ATOM 876 C CA . LEU A 1 113 ? -18.575 -8.192 21.899 1.00 88.25 113 LEU A CA 1
ATOM 877 C C . LEU A 1 113 ? -18.397 -9.304 22.937 1.00 88.25 113 LEU A C 1
ATOM 879 O O . LEU A 1 113 ? -19.384 -9.859 23.421 1.00 88.25 113 LEU A O 1
ATOM 883 N N . GLN A 1 114 ? -17.155 -9.616 23.308 1.00 88.62 114 GLN A N 1
ATOM 884 C CA . GLN A 1 114 ? -16.872 -10.636 24.313 1.00 88.62 114 GLN A CA 1
ATOM 885 C C . GLN A 1 114 ? -17.367 -10.212 25.700 1.00 88.62 114 GLN A C 1
ATOM 887 O O . GLN A 1 114 ? -18.035 -10.996 26.370 1.00 88.62 114 GLN A O 1
ATOM 892 N N . SER A 1 115 ? -17.130 -8.957 26.097 1.00 86.50 115 SER A N 1
ATOM 893 C CA . SER A 1 115 ? -17.703 -8.396 27.325 1.00 86.50 115 SER A CA 1
ATOM 894 C C . SER A 1 115 ? -19.228 -8.405 27.288 1.00 86.50 115 SER A C 1
ATOM 896 O O . SER A 1 115 ? -19.846 -8.832 28.250 1.00 86.50 115 SER A O 1
ATOM 898 N N . ALA A 1 116 ? -19.837 -8.015 26.163 1.00 86.25 116 ALA A N 1
ATOM 899 C CA . ALA A 1 116 ? -21.290 -8.039 26.018 1.00 86.25 116 ALA A CA 1
ATOM 900 C C . ALA A 1 116 ? -21.886 -9.443 26.147 1.00 86.25 116 ALA A C 1
ATOM 902 O O . ALA A 1 116 ? -22.953 -9.603 26.728 1.00 86.25 116 ALA A O 1
ATOM 903 N N . THR A 1 117 ? -21.193 -10.453 25.624 1.00 84.31 117 THR A N 1
ATOM 904 C CA . THR A 1 117 ? -21.603 -11.853 25.771 1.00 84.31 117 THR A CA 1
ATOM 905 C C . THR A 1 117 ? -21.587 -12.268 27.243 1.00 84.31 117 THR A C 1
ATOM 907 O O . THR A 1 117 ? -22.549 -12.873 27.694 1.00 84.31 117 THR A O 1
ATOM 910 N N . GLY A 1 118 ? -20.557 -11.879 28.005 1.00 83.75 118 GLY A N 1
ATOM 911 C CA . GLY A 1 118 ? -20.503 -12.125 29.451 1.00 83.75 118 GLY A CA 1
ATOM 912 C C . GLY A 1 118 ? -21.558 -11.346 30.246 1.00 83.75 118 GLY A C 1
ATOM 913 O O . GLY A 1 118 ? -22.169 -11.902 31.152 1.00 83.75 118 GLY A O 1
ATOM 914 N N . ASP A 1 119 ? -21.824 -10.088 29.880 1.00 83.44 119 ASP A N 1
ATOM 915 C CA . ASP A 1 119 ? -22.867 -9.264 30.508 1.00 83.44 119 ASP A CA 1
ATOM 916 C C . ASP A 1 119 ? -24.259 -9.917 30.332 1.00 83.44 119 ASP A C 1
ATOM 918 O O . ASP A 1 119 ? -25.064 -9.928 31.261 1.00 83.44 119 ASP A O 1
ATOM 922 N N . LEU A 1 120 ? -24.522 -10.520 29.162 1.00 83.75 120 LEU A N 1
ATOM 923 C CA . LEU A 1 120 ? -25.770 -11.230 28.833 1.00 83.75 120 LEU A CA 1
ATOM 924 C C . LEU A 1 120 ? -25.970 -12.558 29.582 1.00 83.75 120 LEU A C 1
ATOM 926 O O . LEU A 1 120 ? -27.090 -13.064 29.605 1.00 83.75 120 LEU A O 1
ATOM 930 N N . GLU A 1 121 ? -24.923 -13.135 30.176 1.00 83.81 121 GLU A N 1
ATOM 931 C CA . GLU A 1 121 ? -25.035 -14.344 31.009 1.00 83.81 121 GLU A CA 1
ATOM 932 C C . GLU A 1 121 ? -25.541 -14.032 32.433 1.00 83.81 121 GLU A C 1
ATOM 934 O O . GLU A 1 121 ? -25.893 -14.949 33.179 1.00 83.81 121 GLU A O 1
ATOM 939 N N . GLY A 1 122 ? -25.588 -12.750 32.816 1.00 79.81 122 GLY A N 1
ATOM 940 C CA . GLY A 1 122 ? -26.108 -12.275 34.098 1.00 79.81 122 GLY A CA 1
ATOM 941 C C . GLY A 1 122 ? -27.595 -11.901 34.074 1.00 79.81 122 GLY A C 1
ATOM 942 O O . GLY A 1 122 ? -28.247 -11.876 33.032 1.00 79.81 122 GLY A O 1
ATOM 943 N N . ASP A 1 123 ? -28.135 -11.573 35.250 1.00 83.00 123 ASP A N 1
ATOM 944 C CA . ASP A 1 123 ? -29.489 -11.023 35.374 1.00 83.00 123 ASP A CA 1
ATOM 945 C C . ASP A 1 123 ? -29.443 -9.515 35.070 1.00 83.00 123 ASP A C 1
ATOM 947 O O . ASP A 1 123 ? -28.954 -8.720 35.877 1.00 83.00 123 ASP A O 1
ATOM 951 N N . LEU A 1 124 ? -29.865 -9.133 33.862 1.00 85.19 124 LEU A N 1
ATOM 952 C CA . LEU A 1 124 ? -29.799 -7.758 33.360 1.00 85.19 124 LEU A CA 1
ATOM 953 C C . LEU A 1 124 ? -31.144 -7.050 33.511 1.00 85.19 124 LEU A C 1
ATOM 955 O O . LEU A 1 124 ? -32.190 -7.581 33.139 1.00 85.19 124 LEU A O 1
ATOM 959 N N . SER A 1 125 ? -31.118 -5.798 33.968 1.00 89.31 125 SER A N 1
ATOM 960 C CA . SER A 1 125 ? -32.300 -4.942 33.889 1.00 89.31 125 SER A CA 1
ATOM 961 C C . SER A 1 125 ? -32.516 -4.409 32.465 1.00 89.31 125 SER A C 1
ATOM 963 O O . SER A 1 125 ? -31.589 -4.316 31.656 1.00 89.31 125 SER A O 1
ATOM 965 N N . ASP A 1 126 ? -33.732 -3.942 32.169 1.00 84.81 126 ASP A N 1
ATOM 966 C CA . ASP A 1 126 ? -34.051 -3.233 30.917 1.00 84.81 126 ASP A CA 1
ATOM 967 C C . ASP A 1 126 ? -33.116 -2.037 30.645 1.00 84.81 126 ASP A C 1
ATOM 969 O O . ASP A 1 126 ? -32.841 -1.696 29.489 1.00 84.81 126 ASP A O 1
ATOM 973 N N . ALA A 1 127 ? -32.640 -1.371 31.703 1.00 87.38 127 ALA A N 1
ATOM 974 C CA . ALA A 1 127 ? -31.703 -0.258 31.588 1.00 87.38 127 ALA A CA 1
ATOM 975 C C . ALA A 1 127 ? -30.311 -0.740 31.152 1.00 87.38 127 ALA A C 1
ATOM 977 O O . ALA A 1 127 ? -29.708 -0.127 30.266 1.00 87.38 127 ALA A O 1
ATOM 978 N N . ASP A 1 128 ? -29.847 -1.863 31.703 1.00 85.06 128 ASP A N 1
ATOM 979 C CA . ASP A 1 128 ? -28.558 -2.471 31.358 1.00 85.06 128 ASP A CA 1
ATOM 980 C C . ASP A 1 128 ? -28.562 -2.979 29.913 1.00 85.06 128 ASP A C 1
ATOM 982 O O . ASP A 1 128 ? -27.620 -2.740 29.159 1.00 85.06 128 ASP A O 1
ATOM 986 N N . MET A 1 129 ? -29.675 -3.573 29.472 1.00 85.81 129 MET A N 1
ATOM 987 C CA . MET A 1 129 ? -29.854 -4.035 28.093 1.00 85.81 129 MET A CA 1
ATOM 988 C C . MET A 1 129 ? -29.806 -2.881 27.079 1.00 85.81 129 MET A C 1
ATOM 990 O O . MET A 1 129 ? -29.161 -2.989 26.032 1.00 85.81 129 MET A O 1
ATOM 994 N N . LYS A 1 130 ? -30.433 -1.737 27.394 1.00 86.69 130 LYS A N 1
ATOM 995 C CA . LYS A 1 130 ? -30.345 -0.525 26.557 1.00 86.69 130 LYS A CA 1
ATOM 996 C C . LYS A 1 130 ? -28.931 0.049 26.523 1.00 86.69 130 LYS A C 1
ATOM 998 O O . LYS A 1 130 ? -28.472 0.451 25.453 1.00 86.69 130 LYS A O 1
ATOM 1003 N N . ALA A 1 131 ? -28.245 0.084 27.664 1.00 88.19 131 ALA A N 1
ATOM 1004 C CA . ALA A 1 131 ? -26.867 0.557 27.745 1.00 88.19 131 ALA A CA 1
ATOM 1005 C C . ALA A 1 131 ? -25.919 -0.335 26.927 1.00 88.19 131 ALA A C 1
ATOM 1007 O O . ALA A 1 131 ? -25.088 0.172 26.169 1.00 88.19 131 ALA A O 1
ATOM 1008 N N . LEU A 1 132 ? -26.100 -1.654 27.005 1.00 88.50 132 LEU A N 1
ATOM 1009 C CA . LEU A 1 132 ? -25.320 -2.623 26.246 1.00 88.50 132 LEU A CA 1
ATOM 1010 C C . LEU A 1 132 ? -25.521 -2.467 24.735 1.00 88.50 132 LEU A C 1
ATOM 1012 O O . LEU A 1 132 ? -24.548 -2.381 23.983 1.00 88.50 132 LEU A O 1
ATOM 1016 N N . ALA A 1 133 ? -26.777 -2.361 24.291 1.00 88.12 133 ALA A N 1
ATOM 1017 C CA . ALA A 1 133 ? -27.110 -2.138 22.887 1.00 88.12 133 ALA A CA 1
ATOM 1018 C C . ALA A 1 133 ? -26.509 -0.826 22.353 1.00 88.12 133 ALA A C 1
ATOM 1020 O O . ALA A 1 133 ? -25.970 -0.797 21.244 1.00 88.12 133 ALA A O 1
ATOM 1021 N N . ALA A 1 134 ? -26.543 0.249 23.149 1.00 89.62 134 ALA A N 1
ATOM 1022 C CA . ALA A 1 134 ? -25.921 1.521 22.789 1.00 89.62 134 ALA A CA 1
ATOM 1023 C C . ALA A 1 134 ? -24.393 1.399 22.645 1.00 89.62 134 ALA A C 1
ATOM 1025 O O . ALA A 1 134 ? -23.832 1.908 21.671 1.00 89.62 134 ALA A O 1
ATOM 1026 N N . ARG A 1 135 ? -23.727 0.679 23.563 1.00 89.62 135 ARG A N 1
ATOM 1027 C CA . ARG A 1 135 ? -22.276 0.425 23.503 1.00 89.62 135 ARG A CA 1
ATOM 1028 C C . ARG A 1 135 ? -21.897 -0.353 22.241 1.00 89.62 135 ARG A C 1
ATOM 1030 O O . ARG A 1 135 ? -21.010 0.072 21.506 1.00 89.62 135 ARG A O 1
ATOM 1037 N N . LEU A 1 136 ? -22.605 -1.444 21.943 1.00 89.94 136 LEU A N 1
ATOM 1038 C CA . LEU A 1 136 ? -22.354 -2.264 20.750 1.00 89.94 136 LEU A CA 1
ATOM 1039 C C . LEU A 1 136 ? -22.591 -1.500 19.443 1.00 89.94 136 LEU A C 1
ATOM 1041 O O . LEU A 1 136 ? -21.811 -1.637 18.498 1.00 89.94 136 LEU A O 1
ATOM 1045 N N . LEU A 1 137 ? -23.640 -0.676 19.381 1.00 91.06 137 LEU A N 1
ATOM 1046 C CA . LEU A 1 137 ? -23.908 0.162 18.215 1.00 91.06 137 LEU A CA 1
ATOM 1047 C C . LEU A 1 137 ? -22.788 1.187 17.994 1.00 91.06 137 LEU A C 1
ATOM 1049 O O . LEU A 1 137 ? -22.374 1.396 16.855 1.00 91.06 137 LEU A O 1
ATOM 1053 N N . SER A 1 138 ? -22.287 1.798 19.070 1.00 91.00 138 SER A N 1
ATOM 1054 C CA . SER A 1 138 ? -21.165 2.738 19.013 1.00 91.00 138 SER A CA 1
ATOM 1055 C C . SER A 1 138 ? -19.898 2.072 18.474 1.00 91.00 138 SER A C 1
ATOM 1057 O O . SER A 1 138 ? -19.309 2.567 17.515 1.00 91.00 138 SER A O 1
ATOM 1059 N N . GLU A 1 139 ? -19.514 0.914 19.016 1.00 89.12 139 GLU A N 1
ATOM 1060 C CA . GLU A 1 139 ? -18.316 0.205 18.546 1.00 89.12 139 GLU A CA 1
ATOM 1061 C C . GLU A 1 139 ? -18.474 -0.328 17.113 1.00 89.12 139 GLU A C 1
ATOM 1063 O O . GLU A 1 139 ? -17.518 -0.314 16.340 1.00 89.12 139 GLU A O 1
ATOM 1068 N N . THR A 1 140 ? -19.688 -0.721 16.709 1.00 90.44 140 THR A N 1
ATOM 1069 C CA . THR A 1 140 ? -19.968 -1.121 15.317 1.00 90.44 140 THR A CA 1
ATOM 1070 C C . THR A 1 140 ? -19.783 0.053 14.356 1.00 90.44 140 THR A C 1
ATOM 1072 O O . THR A 1 140 ? -19.165 -0.109 13.306 1.00 90.44 140 THR A O 1
ATOM 1075 N N . ARG A 1 141 ? -20.285 1.245 14.710 1.00 90.75 141 ARG A N 1
ATOM 1076 C CA . ARG A 1 141 ? -20.100 2.459 13.897 1.00 90.75 141 ARG A CA 1
ATOM 1077 C C . ARG A 1 141 ? -18.629 2.826 13.771 1.00 90.75 141 ARG A C 1
ATOM 1079 O O . ARG A 1 141 ? -18.177 3.084 12.662 1.00 90.75 141 ARG A O 1
ATOM 1086 N N . ARG A 1 142 ? -17.877 2.754 14.873 1.00 89.12 142 ARG A N 1
ATOM 1087 C CA . ARG A 1 142 ? -16.432 3.005 14.872 1.00 89.12 142 ARG A CA 1
ATOM 1088 C C . ARG A 1 142 ? -15.694 2.065 13.916 1.00 89.12 142 ARG A C 1
ATOM 1090 O O . ARG A 1 142 ? -14.902 2.523 13.103 1.00 89.12 142 ARG A O 1
ATOM 1097 N N . MET A 1 143 ? -16.016 0.770 13.938 1.00 89.62 143 MET A N 1
ATOM 1098 C CA . MET A 1 143 ? -15.459 -0.204 12.990 1.00 89.62 143 MET A CA 1
ATOM 1099 C C . MET A 1 143 ? -15.821 0.117 11.529 1.00 89.62 143 MET A C 1
ATOM 1101 O O . MET A 1 143 ? -14.975 -0.004 10.645 1.00 89.62 143 MET A O 1
ATOM 1105 N N . GLN A 1 144 ? -17.061 0.535 11.259 1.00 88.69 144 GLN A N 1
ATOM 1106 C CA . GLN A 1 144 ? -17.488 0.923 9.909 1.00 88.69 144 GLN A CA 1
ATOM 1107 C C . GLN A 1 144 ? -16.751 2.167 9.399 1.00 88.69 144 GLN A C 1
ATOM 1109 O O . GLN A 1 144 ? -16.329 2.186 8.245 1.00 88.69 144 GLN A O 1
ATOM 1114 N N . GLU A 1 145 ? -16.577 3.181 10.247 1.00 89.00 145 GLU A N 1
ATOM 1115 C CA . GLU A 1 145 ? -15.836 4.403 9.916 1.00 89.00 145 GLU A CA 1
ATOM 1116 C C . GLU A 1 145 ? -14.370 4.096 9.598 1.00 89.00 145 GLU A C 1
ATOM 1118 O O . GLU A 1 145 ? -13.879 4.507 8.550 1.00 89.00 145 GLU A O 1
ATOM 1123 N N . THR A 1 146 ? -13.699 3.287 10.422 1.00 85.12 146 THR A N 1
ATOM 1124 C CA . THR A 1 146 ? -12.310 2.883 10.166 1.00 85.12 146 THR A CA 1
ATOM 1125 C C . THR A 1 146 ? -12.167 2.079 8.867 1.00 85.12 146 THR A C 1
ATOM 1127 O O . THR A 1 146 ? -11.237 2.323 8.101 1.00 85.12 146 THR A O 1
ATOM 1130 N N . ASN A 1 147 ? -13.106 1.177 8.552 1.00 82.44 147 ASN A N 1
ATOM 1131 C CA . ASN A 1 147 ? -13.114 0.468 7.264 1.00 82.44 147 ASN A CA 1
ATOM 1132 C C . ASN A 1 147 ? -13.258 1.428 6.071 1.00 82.44 147 ASN A C 1
ATOM 1134 O O . ASN A 1 147 ? -12.550 1.284 5.077 1.00 82.44 147 ASN A O 1
ATOM 1138 N N . LEU A 1 148 ? -14.125 2.437 6.183 1.00 84.88 148 LEU A N 1
ATOM 1139 C CA . LEU A 1 148 ? -14.291 3.481 5.165 1.00 84.88 148 LEU A CA 1
ATOM 1140 C C . LEU A 1 148 ? -13.036 4.344 4.983 1.00 84.88 148 LEU A C 1
ATOM 1142 O O . LEU A 1 148 ? -12.803 4.851 3.887 1.00 84.88 148 LEU A O 1
ATOM 1146 N N . GLU A 1 149 ? -12.266 4.574 6.045 1.00 80.94 149 GLU A N 1
ATOM 1147 C CA . GLU A 1 149 ? -10.994 5.299 5.973 1.00 80.94 149 GLU A CA 1
ATOM 1148 C C . GLU A 1 149 ? -9.902 4.462 5.301 1.00 80.94 149 GLU A C 1
ATOM 1150 O O . GLU A 1 149 ? -9.202 4.976 4.431 1.00 80.94 149 GLU A O 1
ATOM 1155 N N . LEU A 1 150 ? -9.818 3.164 5.609 1.00 77.31 150 LEU A N 1
ATOM 1156 C CA . LEU A 1 150 ? -8.908 2.229 4.933 1.00 77.31 150 LEU A CA 1
ATOM 1157 C C . LEU A 1 150 ? -9.167 2.124 3.435 1.00 77.31 150 LEU A C 1
ATOM 1159 O O . LEU A 1 150 ? -8.223 2.097 2.656 1.00 77.31 150 LEU A O 1
ATOM 1163 N N . GLU A 1 151 ? -10.432 2.087 3.017 1.00 73.19 151 GLU A N 1
ATOM 1164 C CA . GLU A 1 151 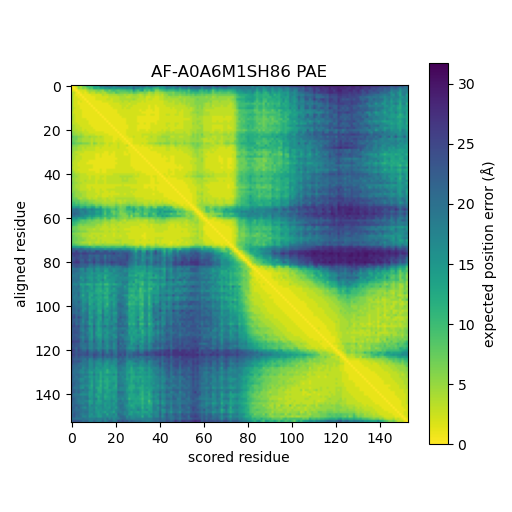? -10.793 2.043 1.595 1.00 73.19 151 GLU A CA 1
ATOM 1165 C C . GLU A 1 151 ? -10.339 3.292 0.818 1.00 73.19 151 GLU A C 1
ATOM 1167 O O . GLU A 1 151 ? -10.277 3.265 -0.413 1.00 73.19 151 GLU A O 1
ATOM 1172 N N . LYS A 1 152 ? -10.032 4.391 1.519 1.00 71.56 152 LYS A N 1
ATOM 1173 C CA . LYS A 1 152 ? -9.609 5.672 0.934 1.00 71.56 152 LYS A CA 1
ATOM 1174 C C . LYS A 1 152 ? -8.100 5.926 1.018 1.00 71.56 152 LYS A C 1
ATOM 1176 O O . LYS A 1 152 ? -7.646 6.889 0.392 1.00 71.56 152 LYS A O 1
ATOM 1181 N N . ALA A 1 153 ? -7.362 5.144 1.808 1.00 60.66 153 ALA A N 1
ATOM 1182 C CA . ALA A 1 153 ? -5.925 5.314 2.047 1.00 60.66 153 ALA A CA 1
ATOM 1183 C C . ALA A 1 153 ? -5.089 4.895 0.823 1.00 60.66 153 ALA A C 1
ATOM 1185 O O . ALA A 1 153 ? -4.239 5.720 0.382 1.00 60.66 153 ALA A O 1
#

Foldseek 3Di:
DDPVVVVLLVVLQVQQVVLCVVLVNPPQLLSSVLSSCLSVCVQVVSVVVVVVCVVVVDRQDNVNSVVSSCVRPVVVPPPPPPPPSVVVVVVVVVLVVLVVLLVVLVVVLVVLVVVLVVVVVDDDDPVRVVVSVVSNVVSVVVNVVSVVVNVVD

Organism: NCBI:txid2714858

Mean predicted aligned error: 11.93 Å

Sequence (153 aa):
MSDQEFTRALGYANAAFDLLKRSGIPPYPQFYELLYTYATGVNPSLNTRLNSIFRGGEKPSSELAETLFNEFLKSDMTERMSSVSERMHARIEAVHDAIDTAMSTASSYSGSLQSATGDLEGDLSDADMKALAARLLSETRRMQETNLELEKA

pLDDT: mean 79.91, std 10.73, range [48.06, 93.75]

Radius of gyration: 23.24 Å; Cα contacts (8 Å, |Δi|>4): 93; chains: 1; bounding box: 57×35×57 Å

Solvent-accessible surface area (backbone atoms only — not comparable to full-atom values): 8500 Å² total; per-residue (Å²): 134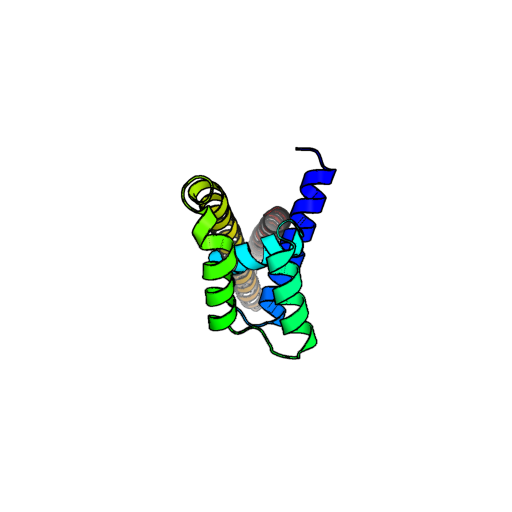,52,74,68,55,51,55,50,53,51,52,24,50,52,51,18,51,53,51,28,62,76,42,71,35,73,84,44,70,67,51,42,52,46,34,30,44,43,55,67,56,81,43,63,68,59,38,52,53,53,53,52,42,56,72,69,69,53,69,61,45,64,68,54,48,50,51,50,30,55,72,76,48,56,82,67,43,90,84,65,49,67,66,57,58,50,54,46,49,57,49,53,50,51,45,50,53,43,50,52,51,41,53,53,43,50,49,52,38,53,50,51,52,51,51,49,56,58,55,67,75,51,96,68,51,76,66,53,53,51,53,49,52,52,52,54,52,50,44,50,48,53,45,52,52,46,52,58,50,54,78,70,102

Secondary structure (DSSP, 8-state):
--HHHHHHHHHHHHHHHHHHHHHT----HHHHHHHHHHHHT--HHHHHHHHHHHHTTPPPPHHHHHHHHHHHTGGGHHHHHHHHHHHHHHHHHHHHHHHHHHHHHHHHHHHHHHHHHHHTTS---HHHHHHHHHHHHHHHHHHHHHHHHHTT-